Protein AF-A0A9D2BL56-F1 (afdb_monomer)

Structure (mmCIF, N/CA/C/O backbone):
data_AF-A0A9D2BL56-F1
#
_entry.id   AF-A0A9D2BL56-F1
#
loop_
_atom_site.group_PDB
_atom_site.id
_atom_site.type_symbol
_atom_site.label_atom_id
_atom_site.label_alt_id
_atom_site.label_comp_id
_atom_site.label_asym_id
_atom_site.label_entity_id
_atom_site.label_seq_id
_atom_site.pdbx_PDB_ins_code
_atom_site.Cartn_x
_atom_site.Cartn_y
_atom_site.Cartn_z
_atom_site.occupancy
_atom_site.B_iso_or_equiv
_atom_site.auth_seq_id
_atom_site.auth_comp_id
_atom_site.auth_asym_id
_atom_site.auth_atom_id
_atom_site.pdbx_PDB_model_num
ATOM 1 N N . SER A 1 1 ? -7.878 2.558 -12.577 1.00 82.94 1 SER A N 1
ATOM 2 C CA . SER A 1 1 ? -7.411 1.326 -11.904 1.00 82.94 1 SER A CA 1
ATOM 3 C C . SER A 1 1 ? -6.277 1.708 -10.965 1.00 82.94 1 SER A C 1
ATOM 5 O O . SER A 1 1 ? -5.838 2.850 -11.021 1.00 82.94 1 SER A O 1
ATOM 7 N N . GLN A 1 2 ? -5.864 0.830 -10.055 1.00 92.38 2 GLN A N 1
ATOM 8 C CA . GLN A 1 2 ? -4.708 1.046 -9.181 1.00 92.38 2 GLN A CA 1
ATOM 9 C C . GLN A 1 2 ? -3.789 -0.169 -9.296 1.00 92.38 2 GLN A C 1
ATOM 11 O O . GLN A 1 2 ? -4.294 -1.288 -9.328 1.00 92.38 2 GLN A O 1
ATOM 16 N N . TYR A 1 3 ? -2.480 0.062 -9.384 1.00 96.19 3 TYR A N 1
ATOM 17 C CA . TYR A 1 3 ? -1.488 -1.007 -9.484 1.00 96.19 3 TYR A CA 1
ATOM 18 C C . TYR A 1 3 ? -1.415 -1.828 -8.191 1.00 96.19 3 TYR A C 1
ATOM 20 O O . TYR A 1 3 ? -1.299 -1.271 -7.097 1.00 96.19 3 TYR A O 1
ATOM 28 N N . ASP A 1 4 ? -1.479 -3.147 -8.310 1.00 96.81 4 ASP A N 1
ATOM 29 C CA . ASP A 1 4 ? -1.299 -4.115 -7.238 1.00 96.81 4 ASP A CA 1
ATOM 30 C C . ASP A 1 4 ? 0.069 -4.787 -7.395 1.00 96.81 4 ASP A C 1
ATOM 32 O O . ASP A 1 4 ? 0.268 -5.615 -8.280 1.00 96.81 4 ASP A O 1
ATOM 36 N N . HIS A 1 5 ? 1.013 -4.439 -6.517 1.00 95.12 5 HIS A N 1
ATOM 37 C CA .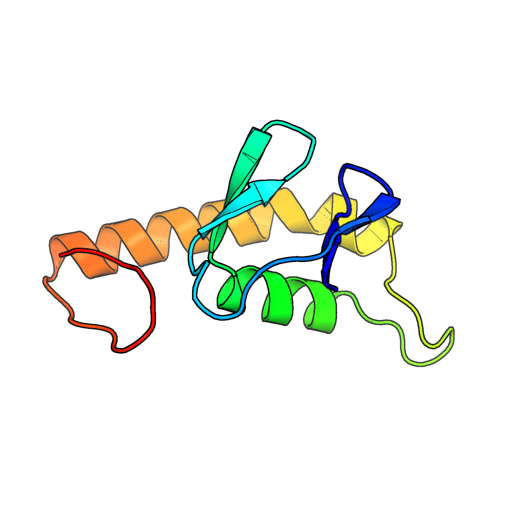 HIS A 1 5 ? 2.380 -4.959 -6.573 1.00 95.12 5 HIS A CA 1
ATOM 38 C C . HIS A 1 5 ? 2.484 -6.457 -6.252 1.00 95.12 5 HIS A C 1
ATOM 40 O O . HIS A 1 5 ? 3.520 -7.058 -6.513 1.00 95.12 5 HIS A O 1
ATOM 46 N N . THR A 1 6 ? 1.430 -7.057 -5.692 1.00 95.81 6 THR A N 1
ATOM 47 C CA . THR A 1 6 ? 1.383 -8.488 -5.355 1.00 95.81 6 THR A CA 1
ATOM 48 C C . THR A 1 6 ? 0.856 -9.338 -6.513 1.00 95.81 6 THR A C 1
ATOM 50 O O . THR A 1 6 ? 1.135 -10.533 -6.568 1.00 95.81 6 THR A O 1
ATOM 53 N N . ALA A 1 7 ? 0.127 -8.717 -7.447 1.00 95.75 7 ALA A N 1
ATOM 54 C CA . ALA A 1 7 ? -0.363 -9.333 -8.681 1.00 95.75 7 ALA A CA 1
ATOM 55 C C . ALA A 1 7 ? 0.439 -8.925 -9.925 1.00 95.75 7 ALA A C 1
ATOM 57 O O . ALA A 1 7 ? 0.257 -9.524 -10.979 1.00 95.75 7 ALA A O 1
ATOM 58 N N . ASP A 1 8 ? 1.270 -7.885 -9.806 1.00 95.50 8 ASP A N 1
ATOM 59 C CA . ASP A 1 8 ? 1.896 -7.180 -10.928 1.00 95.50 8 ASP A CA 1
ATOM 60 C C . ASP A 1 8 ? 0.877 -6.711 -11.992 1.00 95.50 8 ASP A C 1
ATOM 62 O O . ASP A 1 8 ? 1.103 -6.821 -13.194 1.00 95.50 8 ASP A O 1
ATOM 66 N N . ASP A 1 9 ? -0.283 -6.206 -11.547 1.00 96.00 9 ASP A N 1
ATOM 67 C CA . ASP A 1 9 ? -1.388 -5.825 -12.440 1.00 96.00 9 ASP A CA 1
ATOM 68 C C . ASP A 1 9 ? -2.206 -4.626 -11.918 1.00 96.00 9 ASP A C 1
ATOM 70 O O . ASP A 1 9 ? -2.222 -4.291 -10.730 1.00 96.00 9 ASP A O 1
ATOM 74 N N . TYR A 1 10 ? -2.926 -3.956 -12.815 1.00 94.94 10 TYR A N 1
ATOM 75 C CA . TYR A 1 10 ? -3.782 -2.810 -12.534 1.00 94.94 10 TYR A CA 1
ATOM 76 C C . TYR A 1 10 ? -5.229 -3.225 -12.272 1.00 94.94 10 TYR A C 1
ATOM 78 O O . TYR A 1 10 ? -6.081 -3.273 -13.161 1.00 94.94 10 TYR A O 1
ATOM 86 N N . ILE A 1 11 ? -5.577 -3.360 -10.998 1.00 94.50 11 ILE A N 1
ATOM 87 C CA . ILE A 1 11 ? -6.913 -3.789 -10.591 1.00 94.50 11 ILE A CA 1
ATOM 88 C C . ILE A 1 11 ? -7.869 -2.586 -10.504 1.00 94.50 11 ILE A C 1
ATOM 90 O O . ILE A 1 11 ? -7.571 -1.528 -9.934 1.00 94.50 11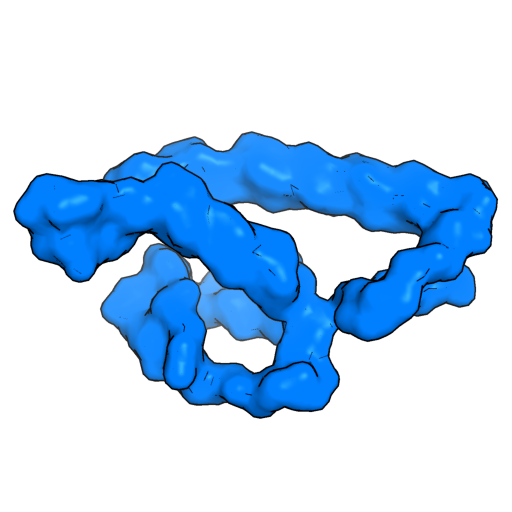 ILE A O 1
ATOM 94 N N . LYS A 1 12 ? -9.076 -2.714 -11.067 1.00 93.94 12 LYS A N 1
ATOM 95 C CA . LYS A 1 12 ? -10.117 -1.676 -10.966 1.00 93.94 12 LYS A CA 1
ATOM 96 C C . LYS A 1 12 ? -10.707 -1.656 -9.552 1.00 93.94 12 LYS A C 1
ATOM 98 O O . LYS A 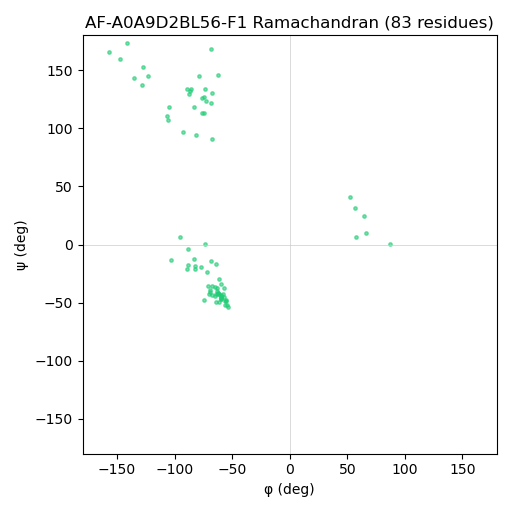1 12 ? -11.252 -2.649 -9.086 1.00 93.94 12 LYS A O 1
ATOM 103 N N . LYS A 1 13 ? -10.652 -0.502 -8.884 1.00 89.50 13 LYS A N 1
ATOM 104 C CA . LYS A 1 13 ? -11.247 -0.280 -7.555 1.00 89.50 13 LYS A CA 1
ATOM 105 C C . LYS A 1 13 ? -12.237 0.885 -7.619 1.00 89.50 13 LYS A C 1
ATOM 107 O O . LYS A 1 13 ? -12.022 1.847 -8.360 1.00 89.50 13 LYS A O 1
ATOM 112 N N . LYS A 1 14 ? -13.333 0.813 -6.857 1.00 90.50 14 LYS A N 1
ATOM 113 C CA . LYS A 1 14 ? -14.329 1.900 -6.797 1.00 90.50 14 LYS A CA 1
ATOM 114 C C . LYS A 1 14 ? -13.831 3.034 -5.895 1.00 90.50 14 LYS A C 1
ATOM 116 O O . LYS A 1 14 ? -13.251 2.782 -4.843 1.00 90.50 14 LYS A O 1
ATOM 121 N N . LEU A 1 15 ? -14.148 4.289 -6.229 1.00 85.94 15 LEU A N 1
ATOM 122 C CA . LEU A 1 15 ? -13.824 5.447 -5.376 1.00 85.94 15 LEU A CA 1
ATOM 123 C C . LEU A 1 15 ? -14.545 5.437 -4.016 1.00 85.94 15 LEU A C 1
ATOM 125 O O . LEU A 1 15 ? -14.104 6.113 -3.086 1.00 85.94 15 LEU A O 1
ATOM 129 N N . SER A 1 16 ? -15.602 4.648 -3.850 1.00 89.75 16 SER A N 1
ATOM 130 C CA . SER A 1 16 ? -16.238 4.403 -2.550 1.00 89.75 16 SER A CA 1
ATOM 131 C C . SER A 1 16 ? -15.524 3.325 -1.722 1.00 89.75 16 SER A C 1
ATOM 133 O O . SER A 1 16 ? -15.672 3.283 -0.503 1.00 89.75 16 SER A O 1
ATOM 135 N N . GLN A 1 17 ? -14.692 2.485 -2.342 1.00 91.44 17 GLN A N 1
ATOM 136 C CA . GLN A 1 17 ? -13.943 1.428 -1.668 1.00 91.44 17 GLN A CA 1
ATOM 137 C C . GLN A 1 17 ? -12.678 2.018 -1.028 1.00 91.44 17 GLN A C 1
ATOM 139 O O . GLN A 1 17 ? -11.654 2.228 -1.679 1.00 91.44 17 GLN A O 1
ATOM 144 N N . ARG A 1 18 ? -12.779 2.380 0.256 1.00 92.06 18 ARG A N 1
ATOM 145 C CA . ARG A 1 18 ? -11.704 3.044 1.024 1.00 92.06 18 ARG A CA 1
ATOM 146 C C . ARG A 1 18 ? -10.657 2.077 1.577 1.00 92.06 18 ARG A C 1
ATOM 148 O O . ARG A 1 18 ? -9.541 2.495 1.873 1.00 92.06 18 ARG A O 1
ATOM 155 N N . LYS A 1 19 ? -11.022 0.804 1.708 1.00 93.56 19 LYS A N 1
ATOM 156 C CA . LYS A 1 19 ? -10.154 -0.309 2.096 1.00 93.56 19 LYS A CA 1
ATOM 157 C C . LYS A 1 19 ? -10.436 -1.491 1.183 1.00 93.56 19 LYS A C 1
ATOM 159 O O . LYS A 1 19 ? -11.592 -1.685 0.801 1.00 93.56 19 LYS A O 1
ATOM 164 N N . TYR A 1 20 ? -9.403 -2.238 0.835 1.00 94.62 20 TYR A N 1
ATOM 165 C CA . TYR A 1 20 ? -9.518 -3.425 -0.002 1.00 94.62 20 TYR A CA 1
ATOM 166 C C . TYR A 1 20 ? -8.329 -4.359 0.221 1.00 94.62 20 TYR A C 1
ATOM 168 O O . TYR A 1 20 ? -7.317 -3.948 0.793 1.00 94.62 20 TYR A O 1
ATOM 176 N N . GLU A 1 21 ? -8.481 -5.590 -0.254 1.00 96.06 21 GLU A N 1
ATOM 177 C CA . GLU A 1 21 ? -7.437 -6.612 -0.268 1.00 96.06 21 GLU A CA 1
ATOM 178 C C . GLU A 1 21 ? -6.638 -6.520 -1.571 1.00 96.06 21 GLU A C 1
ATOM 180 O O . GLU A 1 21 ? -7.212 -6.347 -2.662 1.00 96.06 21 GLU A O 1
ATOM 185 N N . LEU A 1 22 ? -5.317 -6.571 -1.421 1.00 96.62 22 LEU A N 1
ATOM 186 C CA . LEU A 1 22 ? -4.395 -6.922 -2.494 1.00 96.62 22 LEU A CA 1
ATOM 187 C C . LEU A 1 22 ? -4.567 -8.404 -2.854 1.00 96.62 22 LEU A C 1
ATOM 189 O O . LEU A 1 22 ? -5.246 -9.146 -2.141 1.00 96.62 22 LEU A O 1
ATOM 193 N N . TYR A 1 23 ? -3.977 -8.835 -3.964 1.00 96.56 23 TYR A N 1
ATOM 194 C CA . TYR A 1 23 ? -4.097 -10.216 -4.435 1.00 96.56 23 TYR A CA 1
ATOM 195 C C . TYR A 1 23 ? -3.573 -11.256 -3.431 1.00 96.56 23 TYR A C 1
ATOM 197 O O . TYR A 1 23 ? -4.168 -12.322 -3.292 1.00 96.56 23 TYR A O 1
ATOM 205 N N . ASP A 1 24 ? -2.530 -10.928 -2.667 1.00 96.31 24 ASP A N 1
ATOM 206 C CA . ASP A 1 24 ? -2.005 -11.774 -1.583 1.00 96.31 24 ASP A CA 1
ATOM 207 C C . ASP A 1 24 ? -2.882 -11.804 -0.308 1.00 96.31 24 ASP A C 1
ATOM 209 O O . ASP A 1 24 ? -2.528 -12.454 0.676 1.00 96.31 24 ASP A O 1
ATOM 213 N N . GLY A 1 25 ? -4.014 -11.091 -0.298 1.00 96.50 25 GLY A N 1
ATOM 214 C CA . GLY A 1 25 ? -4.908 -10.948 0.854 1.00 96.50 25 GLY A CA 1
ATOM 215 C C . GLY A 1 25 ? -4.534 -9.806 1.806 1.00 96.50 25 GLY A C 1
ATOM 216 O O . GLY A 1 25 ? -5.225 -9.573 2.804 1.00 96.50 25 GLY A O 1
ATOM 217 N N . THR A 1 26 ? -3.473 -9.044 1.528 1.00 96.12 26 THR A N 1
ATOM 218 C CA . THR A 1 26 ? -3.067 -7.931 2.388 1.00 96.12 26 THR A CA 1
ATOM 219 C C . THR A 1 26 ? -4.090 -6.797 2.332 1.00 96.12 26 THR A C 1
ATOM 221 O O . THR A 1 26 ? -4.347 -6.186 1.295 1.00 96.12 26 THR A O 1
ATOM 224 N N . MET A 1 27 ? -4.637 -6.443 3.495 1.00 95.00 27 MET A N 1
ATO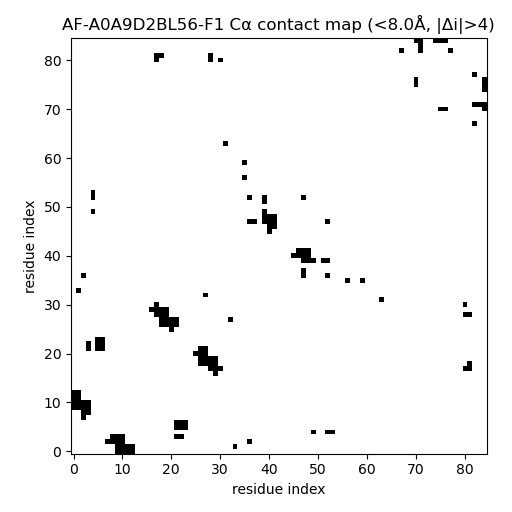M 225 C CA . MET A 1 27 ? -5.545 -5.306 3.638 1.00 95.00 27 MET A CA 1
ATOM 226 C C . MET A 1 27 ? -4.798 -3.969 3.615 1.00 95.00 27 MET A C 1
ATOM 228 O O . MET A 1 27 ? -3.928 -3.702 4.454 1.00 95.00 27 MET A O 1
ATOM 232 N N . VAL A 1 28 ? -5.219 -3.071 2.720 1.00 94.88 28 VAL A N 1
ATOM 233 C CA . VAL A 1 28 ? -4.670 -1.712 2.601 1.00 94.88 28 VAL A CA 1
ATOM 234 C C . VAL A 1 28 ? -5.764 -0.644 2.631 1.00 94.88 28 VAL A C 1
ATOM 236 O O . VAL A 1 28 ? -6.921 -0.871 2.267 1.00 94.88 28 VAL A O 1
ATOM 239 N N . GLN A 1 29 ? -5.401 0.557 3.084 1.00 94.31 29 GLN A N 1
ATOM 240 C CA . GLN A 1 29 ? -6.226 1.750 2.900 1.00 94.31 29 GLN A CA 1
ATOM 241 C C . GLN A 1 29 ? -5.883 2.376 1.545 1.00 94.31 29 GLN A C 1
ATOM 243 O O . GLN A 1 29 ? -4.707 2.583 1.253 1.00 94.31 29 GLN A O 1
ATOM 248 N N . ARG A 1 30 ? -6.900 2.714 0.743 1.00 94.50 30 ARG A N 1
ATOM 249 C CA . ARG A 1 30 ? -6.714 3.178 -0.639 1.00 94.50 30 ARG A CA 1
ATOM 250 C C . ARG A 1 30 ? -5.764 4.367 -0.751 1.00 94.50 30 ARG A C 1
ATOM 252 O O . ARG A 1 30 ? -4.847 4.314 -1.557 1.00 94.50 30 ARG A O 1
ATOM 259 N N . ASP A 1 31 ? -5.997 5.426 0.021 1.00 92.25 31 ASP A N 1
ATOM 260 C CA . ASP A 1 31 ? -5.238 6.674 -0.143 1.00 92.25 31 ASP A CA 1
ATOM 261 C C . ASP A 1 31 ? -3.790 6.524 0.299 1.00 92.25 31 ASP A C 1
ATOM 263 O O . ASP A 1 31 ? -2.889 6.971 -0.407 1.00 92.25 31 ASP A O 1
ATOM 267 N N . TRP A 1 32 ? -3.555 5.848 1.426 1.00 95.31 32 TRP A N 1
ATOM 268 C CA . TRP A 1 32 ? -2.199 5.493 1.820 1.00 95.31 32 TRP A CA 1
ATOM 269 C C . TRP A 1 32 ? -1.502 4.667 0.740 1.00 95.31 32 TRP A C 1
ATOM 271 O O . TRP A 1 32 ? -0.363 4.964 0.396 1.00 95.31 32 TRP A O 1
ATOM 281 N N . TYR A 1 33 ? -2.181 3.666 0.177 1.00 96.38 33 TYR A N 1
ATOM 282 C CA . TYR A 1 33 ? -1.570 2.818 -0.837 1.00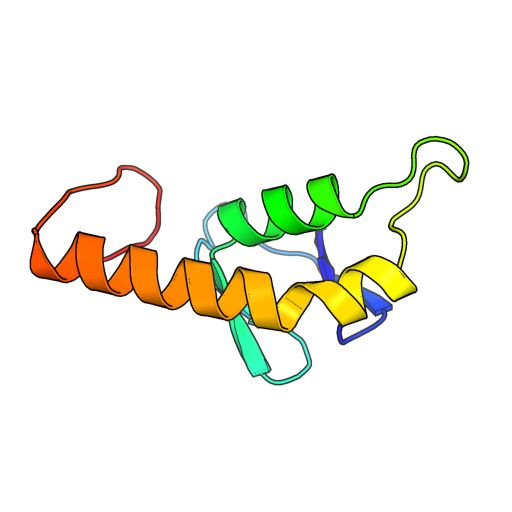 96.38 33 TYR A CA 1
ATOM 283 C C . TYR A 1 33 ? -1.296 3.601 -2.131 1.00 96.38 33 TYR A C 1
ATOM 285 O O . TYR A 1 33 ? -0.237 3.439 -2.720 1.00 96.38 33 TYR A O 1
ATOM 293 N N . SER A 1 34 ? -2.156 4.550 -2.522 1.00 94.94 34 SER A N 1
ATOM 294 C CA . SER A 1 34 ? -1.860 5.487 -3.620 1.00 94.94 34 SER A CA 1
ATOM 295 C C . SER A 1 34 ? -0.606 6.322 -3.352 1.00 94.94 34 SER A C 1
ATOM 297 O O . SER A 1 34 ? 0.240 6.451 -4.232 1.00 94.94 34 SER A O 1
ATOM 299 N N . ALA A 1 35 ? -0.463 6.866 -2.140 1.00 95.81 35 ALA A N 1
ATOM 300 C CA . ALA A 1 35 ? 0.723 7.628 -1.753 1.00 95.81 35 ALA A CA 1
ATOM 301 C C . ALA A 1 35 ? 1.986 6.751 -1.723 1.00 95.81 35 ALA A C 1
ATOM 303 O O . ALA A 1 35 ? 3.060 7.196 -2.117 1.00 95.81 35 ALA A O 1
ATOM 304 N N . PHE A 1 36 ? 1.853 5.496 -1.295 1.00 97.56 36 PHE A N 1
ATOM 305 C CA . PHE A 1 36 ? 2.930 4.517 -1.320 1.00 97.56 36 PHE A CA 1
ATOM 306 C C . PHE A 1 36 ? 3.371 4.179 -2.751 1.00 97.56 36 PHE A C 1
ATOM 308 O O . PHE A 1 36 ? 4.566 4.166 -3.026 1.00 97.56 36 PHE A O 1
ATOM 315 N N . LEU A 1 37 ? 2.442 3.970 -3.685 1.00 97.19 37 LEU A N 1
ATOM 316 C CA . LEU A 1 37 ? 2.794 3.753 -5.092 1.00 97.19 37 LEU A CA 1
ATOM 317 C C . LEU A 1 37 ? 3.510 4.971 -5.686 1.00 97.19 37 LEU A C 1
ATOM 319 O O . LEU A 1 37 ? 4.517 4.808 -6.362 1.00 97.19 37 LEU A O 1
ATOM 323 N N . LEU A 1 38 ? 3.050 6.186 -5.368 1.00 97.06 38 LEU A N 1
ATOM 324 C CA . LEU A 1 38 ? 3.706 7.422 -5.804 1.00 97.06 38 LEU A CA 1
ATOM 325 C C . LEU A 1 38 ? 5.123 7.567 -5.228 1.00 97.06 38 LEU A C 1
ATOM 327 O O . LEU A 1 38 ? 6.027 8.012 -5.924 1.00 97.06 38 LEU A O 1
ATOM 331 N N . TYR A 1 39 ? 5.343 7.157 -3.976 1.00 97.00 39 TYR A N 1
ATOM 332 C CA . TYR A 1 39 ? 6.680 7.115 -3.375 1.00 97.00 39 TYR A CA 1
ATOM 333 C C . TYR A 1 39 ? 7.639 6.169 -4.124 1.00 97.00 39 TYR A C 1
ATOM 335 O O . TYR A 1 39 ? 8.852 6.400 -4.150 1.00 97.00 39 TYR A O 1
ATOM 343 N N . ASN A 1 40 ? 7.103 5.115 -4.741 1.00 97.38 40 ASN A N 1
ATOM 344 C CA . ASN A 1 40 ? 7.861 4.150 -5.534 1.00 97.38 40 ASN A CA 1
ATOM 345 C C . ASN A 1 40 ? 7.864 4.462 -7.036 1.00 97.38 40 ASN A C 1
ATOM 347 O O . ASN A 1 40 ? 8.372 3.662 -7.807 1.00 97.38 40 ASN A O 1
ATOM 351 N N . TYR A 1 41 ? 7.319 5.599 -7.462 1.00 96.94 41 TYR A N 1
ATOM 352 C CA . TYR A 1 41 ? 7.356 6.004 -8.861 1.00 96.94 41 TYR A CA 1
ATOM 353 C C . TYR A 1 41 ? 8.763 6.469 -9.256 1.00 96.94 41 TYR A C 1
ATOM 355 O O . TYR A 1 41 ? 9.385 7.261 -8.541 1.00 96.94 41 TYR A O 1
ATOM 363 N N . ASP A 1 42 ? 9.245 5.995 -10.399 1.00 96.94 42 ASP A N 1
ATOM 364 C CA . ASP A 1 42 ? 10.490 6.418 -11.022 1.00 96.94 42 ASP A CA 1
ATOM 365 C C . ASP A 1 42 ? 10.196 7.326 -12.224 1.00 96.94 42 ASP A C 1
ATOM 367 O O . ASP A 1 42 ? 9.569 6.947 -13.212 1.00 96.94 42 ASP A O 1
ATOM 371 N N . PHE A 1 43 ? 10.677 8.566 -12.141 1.00 94.94 43 PHE A N 1
ATOM 372 C CA . PHE A 1 43 ? 10.476 9.574 -13.177 1.00 94.94 43 PHE A CA 1
ATOM 373 C C . PHE A 1 43 ? 11.286 9.313 -14.448 1.00 94.94 43 PHE A C 1
ATOM 375 O O . PHE A 1 43 ? 10.902 9.823 -15.501 1.00 94.94 43 PHE A O 1
ATOM 382 N N . GLN A 1 44 ? 12.389 8.562 -14.368 1.00 96.25 44 GLN A N 1
ATOM 383 C CA . GLN A 1 44 ? 13.212 8.257 -15.540 1.00 96.25 44 GLN A CA 1
ATOM 384 C C . GLN A 1 44 ? 12.522 7.225 -16.429 1.00 96.25 44 GLN A C 1
ATOM 386 O O . GLN A 1 44 ? 12.406 7.431 -17.634 1.00 96.25 44 GLN A O 1
ATOM 391 N N . THR A 1 45 ? 12.029 6.145 -15.824 1.00 96.38 45 THR A N 1
ATOM 392 C CA . THR A 1 45 ? 11.297 5.083 -16.528 1.00 96.38 45 THR A CA 1
ATOM 393 C C . THR A 1 45 ? 9.813 5.398 -16.727 1.00 96.38 45 THR A C 1
ATOM 395 O O . THR A 1 45 ? 9.162 4.740 -17.533 1.00 96.38 45 THR A O 1
ATOM 398 N N . GLN A 1 46 ? 9.294 6.430 -16.051 1.00 95.38 46 GLN A N 1
ATOM 399 C CA . GLN A 1 46 ? 7.872 6.796 -16.015 1.00 95.38 46 GLN A CA 1
ATOM 400 C C . GLN A 1 46 ? 6.962 5.658 -15.531 1.00 95.38 46 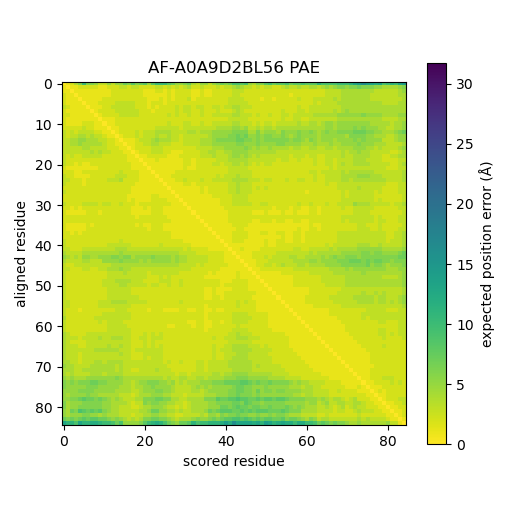GLN A C 1
ATOM 402 O O . GLN A 1 46 ? 5.802 5.555 -15.933 1.00 95.38 46 GLN A O 1
ATOM 407 N N . ASP A 1 47 ? 7.489 4.810 -14.652 1.00 95.44 47 ASP A N 1
ATOM 408 C CA . ASP A 1 47 ? 6.791 3.645 -14.130 1.00 95.44 47 ASP A CA 1
ATOM 409 C C . ASP A 1 47 ? 7.103 3.445 -12.641 1.00 95.44 47 ASP A C 1
ATOM 411 O O . ASP A 1 47 ? 7.907 4.152 -12.032 1.00 95.44 47 ASP A O 1
ATOM 415 N N . ILE A 1 48 ? 6.418 2.501 -12.011 1.00 95.69 48 ILE A N 1
ATOM 416 C CA . ILE A 1 48 ? 6.678 2.105 -10.634 1.00 95.69 48 ILE A CA 1
ATOM 417 C C . ILE A 1 48 ? 7.968 1.280 -10.591 1.00 95.69 48 ILE A C 1
ATOM 419 O O . ILE A 1 48 ? 8.085 0.243 -11.242 1.00 95.69 48 ILE A O 1
ATOM 423 N N . ASP A 1 49 ? 8.903 1.686 -9.736 1.00 97.12 49 ASP A N 1
ATOM 424 C CA . ASP A 1 49 ? 10.066 0.887 -9.357 1.00 97.12 49 ASP A CA 1
ATOM 425 C C . ASP A 1 49 ? 9.586 -0.325 -8.543 1.00 97.12 49 ASP A C 1
ATOM 427 O O . ASP A 1 49 ? 9.388 -0.261 -7.323 1.00 97.12 49 ASP A O 1
ATOM 431 N N . LYS A 1 50 ? 9.316 -1.435 -9.243 1.00 95.38 50 LYS A N 1
ATOM 432 C CA . LYS A 1 50 ? 8.790 -2.672 -8.646 1.00 95.38 50 LYS A CA 1
ATOM 433 C C . LYS A 1 50 ? 9.730 -3.240 -7.570 1.00 95.38 50 LYS A C 1
ATOM 435 O O . LYS A 1 50 ? 9.224 -3.553 -6.490 1.00 95.38 50 LYS A O 1
ATOM 440 N N . PRO A 1 51 ? 11.062 -3.335 -7.783 1.00 96.06 51 PRO A N 1
ATOM 441 C CA . PRO A 1 51 ? 11.991 -3.748 -6.730 1.00 96.06 51 PRO A CA 1
ATOM 442 C C . PRO A 1 51 ? 11.890 -2.897 -5.460 1.00 96.06 51 PRO A C 1
ATOM 444 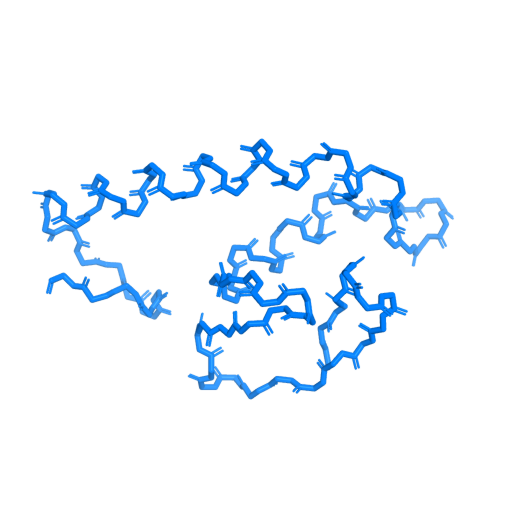O O . PRO A 1 51 ? 11.768 -3.440 -4.358 1.00 96.06 51 PRO A O 1
ATOM 447 N N . LYS A 1 52 ? 11.889 -1.566 -5.593 1.00 96.81 52 LYS A N 1
ATOM 448 C CA . LYS A 1 52 ? 11.748 -0.646 -4.455 1.00 96.81 52 LYS A CA 1
ATOM 449 C C . LYS A 1 52 ? 10.392 -0.800 -3.771 1.00 96.81 52 LYS A C 1
ATOM 451 O O . LYS A 1 52 ? 10.338 -0.873 -2.544 1.00 96.81 52 LYS A O 1
ATOM 456 N N . CYS A 1 53 ? 9.322 -0.923 -4.556 1.00 96.62 53 CYS A N 1
ATOM 457 C CA . CYS A 1 53 ? 7.966 -1.148 -4.069 1.00 96.62 53 CYS A CA 1
ATOM 458 C C . CYS A 1 53 ? 7.897 -2.400 -3.182 1.00 96.62 53 CYS A C 1
ATOM 460 O O . CYS A 1 53 ? 7.489 -2.311 -2.024 1.00 96.62 53 CYS A O 1
ATOM 462 N N . CYS A 1 54 ? 8.388 -3.544 -3.662 1.00 95.88 54 CYS A N 1
ATOM 463 C CA . CYS A 1 54 ? 8.405 -4.783 -2.885 1.00 95.88 54 CYS A CA 1
ATOM 464 C C . CYS A 1 54 ? 9.261 -4.668 -1.611 1.00 95.88 54 CYS A C 1
ATOM 466 O O . CYS A 1 54 ? 8.834 -5.105 -0.540 1.00 95.88 54 CYS A O 1
ATOM 468 N N . ASN A 1 55 ? 10.436 -4.036 -1.699 1.00 97.38 55 ASN A N 1
ATOM 469 C CA . ASN A 1 55 ? 11.364 -3.914 -0.571 1.00 97.38 55 ASN A CA 1
ATOM 470 C C . ASN A 1 55 ? 10.848 -2.985 0.542 1.00 97.38 55 ASN A C 1
ATOM 472 O O . ASN A 1 55 ? 11.015 -3.276 1.729 1.00 97.38 55 ASN A O 1
ATOM 476 N N . GLU A 1 56 ? 10.197 -1.876 0.187 1.00 96.94 56 GLU A N 1
ATOM 477 C CA . GLU A 1 56 ? 9.745 -0.870 1.156 1.00 96.94 56 GLU A CA 1
ATOM 478 C C . GLU A 1 56 ? 8.338 -1.151 1.711 1.00 96.94 56 GLU A C 1
ATOM 480 O O . GLU A 1 56 ? 7.979 -0.619 2.770 1.00 96.94 56 GLU A O 1
ATOM 485 N N . PHE A 1 57 ? 7.536 -2.004 1.057 1.00 97.69 57 PHE A N 1
ATOM 486 C CA . PHE A 1 57 ? 6.127 -2.209 1.413 1.00 97.69 57 PHE A CA 1
ATOM 487 C C .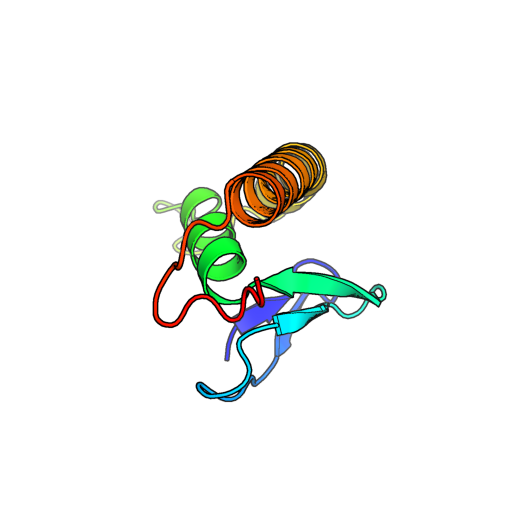 PHE A 1 57 ? 5.927 -2.569 2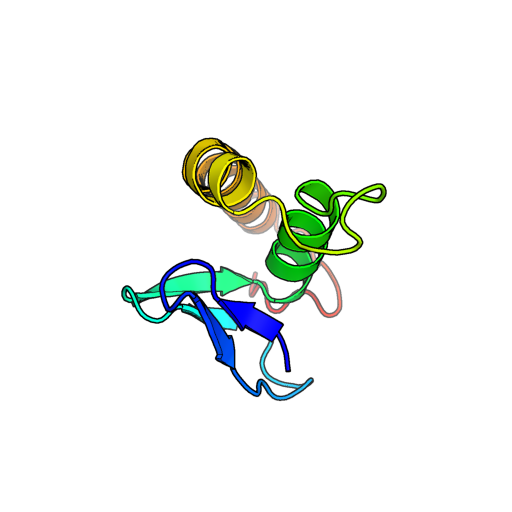.885 1.00 97.69 57 PHE A C 1
ATOM 489 O O . PHE A 1 57 ? 5.197 -1.875 3.598 1.00 97.69 57 PHE A O 1
ATOM 496 N N . LYS A 1 58 ? 6.620 -3.607 3.374 1.00 96.94 58 LYS A N 1
ATOM 497 C CA . LYS A 1 58 ? 6.457 -4.105 4.749 1.00 96.94 58 LYS A CA 1
ATOM 498 C C . LYS A 1 58 ? 6.702 -3.004 5.781 1.00 96.94 58 LYS A C 1
ATOM 500 O O . LYS A 1 58 ? 5.878 -2.777 6.663 1.00 96.94 58 LYS A O 1
ATOM 505 N N . LYS A 1 59 ? 7.807 -2.271 5.642 1.00 97.19 59 LYS A N 1
ATOM 506 C CA . LYS A 1 59 ? 8.197 -1.178 6.545 1.00 97.19 59 LYS A CA 1
ATOM 507 C C . LYS A 1 59 ? 7.142 -0.070 6.589 1.00 97.19 59 LYS A C 1
ATOM 509 O O . LYS A 1 59 ? 6.752 0.375 7.671 1.00 97.19 59 LYS A O 1
ATOM 514 N N . HIS A 1 60 ? 6.655 0.369 5.429 1.00 97.25 60 HIS A N 1
ATOM 515 C CA . HIS A 1 60 ? 5.640 1.420 5.355 1.00 97.25 60 HIS A CA 1
ATOM 516 C C . HIS A 1 60 ? 4.262 0.940 5.839 1.00 97.25 60 HIS A C 1
ATOM 518 O O . HIS A 1 60 ? 3.543 1.708 6.487 1.00 97.25 60 HIS A O 1
ATOM 524 N N . HIS A 1 61 ? 3.903 -0.320 5.575 1.00 97.06 61 HIS A N 1
ATOM 525 C CA . HIS A 1 61 ? 2.641 -0.922 6.014 1.00 97.06 61 HIS A CA 1
ATOM 526 C C . HIS A 1 61 ? 2.582 -1.082 7.535 1.00 97.06 61 HIS A C 1
ATOM 528 O O . HIS A 1 61 ? 1.581 -0.705 8.147 1.00 97.06 61 HIS A O 1
ATOM 534 N N . GLU A 1 62 ? 3.665 -1.536 8.175 1.00 96.88 62 GLU A N 1
ATOM 535 C CA . GLU A 1 62 ? 3.752 -1.582 9.643 1.00 96.88 62 GLU A CA 1
ATOM 536 C C . GLU A 1 62 ? 3.593 -0.189 10.263 1.00 96.88 62 GLU A C 1
ATOM 538 O O . GLU A 1 62 ? 2.826 -0.003 11.211 1.00 96.88 62 GLU A O 1
ATOM 543 N N . ARG A 1 63 ? 4.244 0.828 9.684 1.00 95.81 63 ARG A N 1
ATOM 544 C CA . ARG A 1 63 ? 4.103 2.213 10.151 1.00 95.81 63 ARG A CA 1
ATOM 545 C C . ARG A 1 63 ? 2.662 2.713 10.034 1.00 95.81 63 ARG A C 1
ATOM 547 O O . ARG A 1 63 ? 2.164 3.340 10.970 1.00 95.81 63 ARG A O 1
ATOM 554 N N . LEU A 1 64 ? 1.977 2.419 8.924 1.00 93.88 64 LEU A N 1
ATOM 555 C CA . LEU A 1 64 ? 0.558 2.748 8.767 1.00 93.88 64 LEU A CA 1
ATOM 556 C C . LEU A 1 64 ? -0.288 2.075 9.854 1.00 93.88 64 LEU A C 1
ATOM 558 O O . LEU A 1 64 ? -1.136 2.736 10.458 1.00 93.88 64 LEU A O 1
ATOM 562 N N . LYS A 1 65 ? -0.082 0.776 10.105 1.00 94.88 65 LYS A N 1
ATOM 563 C CA . LYS A 1 65 ? -0.848 0.024 11.111 1.00 94.88 65 LYS A CA 1
ATOM 564 C C . LYS A 1 65 ? -0.717 0.653 12.498 1.00 94.88 65 LYS A C 1
ATOM 566 O O . LYS A 1 65 ? -1.734 0.828 13.174 1.00 94.88 65 LYS A O 1
ATOM 571 N N . THR A 1 66 ? 0.490 1.072 12.876 1.00 96.62 66 THR A N 1
ATOM 572 C CA . THR A 1 66 ? 0.743 1.807 14.126 1.00 96.62 66 THR A CA 1
ATOM 573 C C . THR A 1 66 ? -0.014 3.135 14.166 1.00 96.62 66 THR A C 1
ATOM 575 O O . THR A 1 66 ? -0.768 3.377 15.105 1.00 96.62 66 THR A O 1
ATOM 578 N N . ILE A 1 67 ? 0.075 3.949 13.108 1.00 94.19 67 ILE A N 1
ATOM 579 C CA . ILE A 1 67 ? -0.630 5.240 13.030 1.00 94.19 67 ILE A CA 1
ATOM 580 C C . ILE A 1 67 ? -2.153 5.056 13.143 1.00 94.19 67 ILE A C 1
ATOM 582 O O . ILE A 1 67 ? -2.809 5.777 13.893 1.00 94.19 67 ILE A O 1
ATOM 586 N N . ILE A 1 68 ? -2.737 4.072 12.448 1.00 93.88 68 ILE A N 1
ATOM 587 C CA . ILE A 1 68 ? -4.180 3.779 12.526 1.00 93.88 68 ILE A CA 1
ATOM 588 C C . ILE A 1 68 ? -4.581 3.341 13.940 1.00 93.88 68 ILE A C 1
ATOM 590 O O . ILE A 1 68 ? -5.650 3.730 14.421 1.00 93.88 68 ILE A O 1
ATOM 594 N N . LYS A 1 69 ? -3.752 2.533 14.611 1.00 95.81 69 LYS A N 1
ATOM 595 C CA . LYS A 1 69 ? -3.984 2.115 15.999 1.00 95.81 69 LYS A CA 1
ATOM 596 C C . LYS A 1 69 ? -3.993 3.320 16.941 1.00 95.81 69 LYS A C 1
ATOM 598 O O . LYS A 1 69 ? -4.895 3.422 17.770 1.00 95.81 69 LYS A O 1
ATOM 603 N N . ASP A 1 70 ? -3.066 4.254 16.761 1.00 96.62 70 ASP A N 1
ATOM 604 C CA . ASP A 1 70 ? -2.985 5.470 17.574 1.00 96.62 70 ASP A CA 1
ATOM 605 C C . ASP A 1 70 ? -4.152 6.428 17.316 1.00 96.62 70 ASP A C 1
ATOM 607 O O . ASP A 1 70 ? -4.728 6.962 18.263 1.00 96.62 70 ASP A O 1
ATOM 611 N N . ILE A 1 71 ? -4.558 6.601 16.053 1.00 95.25 71 ILE A N 1
ATOM 612 C CA . ILE A 1 71 ? -5.747 7.381 15.668 1.00 95.25 71 ILE A CA 1
ATOM 613 C C . ILE A 1 71 ? -6.991 6.854 16.386 1.00 95.25 71 ILE A C 1
ATOM 615 O O . ILE A 1 71 ? -7.737 7.638 16.972 1.00 95.25 71 ILE A O 1
ATOM 619 N N . ARG A 1 72 ? -7.188 5.529 16.377 1.00 95.25 72 ARG A N 1
ATOM 620 C CA . ARG A 1 72 ? -8.306 4.867 17.066 1.00 95.25 72 ARG A CA 1
ATOM 621 C C . ARG A 1 72 ? -8.231 5.053 18.573 1.00 95.25 72 ARG A C 1
ATOM 623 O O . ARG A 1 72 ? -9.203 5.489 19.174 1.00 95.25 72 ARG A O 1
ATOM 630 N N . LYS A 1 73 ? -7.065 4.794 19.171 1.00 97.06 73 LYS A N 1
ATOM 631 C CA . LYS A 1 73 ? -6.842 4.956 20.615 1.00 97.06 73 LYS A CA 1
ATOM 632 C C . LYS A 1 73 ? -7.151 6.379 21.088 1.00 97.06 73 LYS A C 1
ATOM 634 O O . LYS A 1 73 ? -7.665 6.560 22.184 1.00 97.06 73 LYS A O 1
ATOM 639 N N . ARG A 1 74 ? -6.823 7.381 20.272 1.00 96.56 74 ARG A N 1
ATOM 640 C CA . ARG A 1 74 ? -7.024 8.803 20.582 1.00 96.56 74 ARG A CA 1
ATOM 641 C C . ARG A 1 74 ? -8.393 9.342 20.165 1.00 96.56 74 ARG A C 1
ATOM 643 O O . ARG A 1 74 ? -8.658 10.514 20.407 1.00 96.56 74 ARG A O 1
ATOM 650 N N . GLY A 1 75 ? -9.231 8.543 19.505 1.00 94.81 75 GLY A N 1
ATOM 651 C CA . GLY A 1 75 ? -10.533 8.990 19.012 1.00 94.81 75 GLY A CA 1
ATOM 652 C C . GLY A 1 75 ? -10.465 10.070 17.924 1.00 94.81 75 GLY A C 1
ATOM 653 O O . GLY A 1 75 ? -11.398 10.856 17.775 1.00 94.81 75 GLY A O 1
ATOM 654 N N . ILE A 1 76 ? -9.361 10.157 17.171 1.00 94.88 76 ILE A N 1
ATOM 655 C CA . ILE A 1 76 ? -9.176 11.222 16.176 1.00 94.88 76 ILE A CA 1
ATOM 656 C C . ILE A 1 76 ? -10.023 10.923 14.940 1.00 94.88 76 ILE A C 1
ATOM 658 O O . ILE A 1 76 ? -9.738 10.003 14.174 1.00 94.88 76 ILE A O 1
ATOM 662 N N . LYS A 1 77 ? -11.031 11.752 14.683 1.00 93.94 77 LYS A N 1
ATOM 663 C CA . LYS A 1 77 ? -11.831 11.650 13.462 1.00 93.94 77 LYS A CA 1
ATOM 664 C C . LYS A 1 77 ? -11.044 12.166 12.256 1.00 93.94 77 LYS A C 1
ATOM 666 O O . LYS A 1 77 ? -10.803 13.362 12.132 1.00 93.94 77 LYS A O 1
ATOM 671 N N . ILE A 1 78 ? -10.711 11.268 11.327 1.00 90.75 78 ILE A N 1
ATOM 672 C CA . ILE A 1 78 ? -10.133 11.632 10.025 1.00 90.75 78 ILE A CA 1
ATOM 673 C C . ILE A 1 78 ? -11.190 11.451 8.940 1.00 90.75 78 ILE A C 1
ATOM 675 O O . ILE A 1 78 ? -11.567 10.324 8.597 1.00 90.75 78 ILE A O 1
ATOM 679 N N . ASN A 1 79 ? -11.660 12.567 8.385 1.00 90.38 79 ASN A N 1
ATOM 680 C CA . ASN A 1 79 ? -12.686 12.566 7.346 1.00 90.38 79 ASN A CA 1
ATOM 681 C C . ASN A 1 79 ? -12.209 11.835 6.090 1.00 90.38 79 ASN A C 1
ATOM 683 O O . ASN A 1 79 ? -11.030 11.852 5.746 1.00 90.38 79 ASN A O 1
ATOM 687 N N . ASN A 1 80 ? -13.144 11.158 5.422 1.00 86.25 80 ASN A N 1
ATOM 688 C CA . ASN A 1 80 ? -12.903 10.376 4.210 1.00 86.25 80 ASN A CA 1
ATOM 689 C C . ASN A 1 80 ? -11.853 9.262 4.350 1.00 86.25 80 ASN A C 1
ATOM 691 O O . ASN A 1 80 ? -11.563 8.590 3.376 1.00 86.25 80 ASN A O 1
ATOM 695 N N . SER A 1 81 ? -11.308 8.963 5.530 1.00 87.06 81 SER A N 1
ATOM 696 C CA . SER A 1 81 ? -10.221 7.980 5.679 1.00 87.06 81 SER A CA 1
ATOM 697 C C . SER A 1 81 ? -10.672 6.514 5.604 1.00 87.06 81 SER A C 1
ATOM 699 O O . SER A 1 81 ? -9.849 5.624 5.401 1.00 87.06 81 SER A O 1
ATOM 701 N N . GLY A 1 82 ? -11.963 6.230 5.802 1.00 87.62 82 GLY A N 1
ATOM 702 C CA . GLY A 1 82 ? -12.452 4.862 6.023 1.00 87.62 82 GLY A CA 1
ATOM 703 C C . GLY A 1 82 ? -11.964 4.235 7.343 1.00 87.62 82 GLY A C 1
ATOM 704 O O . GLY A 1 82 ? -12.119 3.027 7.560 1.00 87.62 82 GLY A O 1
ATOM 705 N N . ILE A 1 83 ? -11.351 5.027 8.229 1.00 90.19 83 ILE A N 1
ATOM 706 C CA . ILE A 1 83 ? -11.030 4.636 9.601 1.00 90.19 83 ILE A CA 1
ATOM 707 C C . ILE A 1 83 ? -12.291 4.856 10.437 1.00 90.19 83 ILE A C 1
ATOM 709 O O . ILE A 1 83 ? -12.800 5.969 10.523 1.00 90.19 83 ILE A O 1
ATOM 713 N N . LYS A 1 84 ? -12.803 3.768 11.016 1.00 87.06 84 LYS A N 1
ATOM 714 C CA . LYS A 1 84 ? -13.859 3.814 12.027 1.00 87.06 84 LYS A CA 1
ATOM 715 C C . LYS A 1 84 ? -13.188 3.971 13.393 1.00 87.06 84 LYS A C 1
ATOM 717 O O . LYS A 1 84 ? -12.218 3.244 13.653 1.00 87.06 84 LYS A O 1
ATOM 722 N N . ILE A 1 85 ? -13.670 4.950 14.153 1.00 84.00 85 ILE A N 1
ATOM 723 C CA . ILE A 1 85 ? -13.317 5.222 15.550 1.00 84.00 85 ILE A CA 1
ATOM 724 C C . ILE A 1 85 ? -14.239 4.404 16.437 1.00 84.00 85 ILE A C 1
ATOM 726 O O . ILE A 1 85 ? -15.438 4.342 16.082 1.00 84.00 85 ILE A O 1
#

Secondary structure (DSSP, 8-state):
-EEETTTTEEE---TT--EEE-TTS-EEEHHHHHHHHHHTEETTTTEE-HHHHHHHHHHHHHHHHHHHHHHHHTT---TTS----

Radius of gyration: 13.59 Å; Cα contacts (8 Å, |Δi|>4): 82; chains: 1; bounding box: 29×24×37 Å

Mean predicted aligned error: 2.84 Å

Solvent-accessible surface area (backbone atoms only — not comparable to full-atom values): 5199 Å² total; per-residue (Å²): 106,46,79,33,87,75,66,76,42,68,48,80,71,58,93,84,54,38,58,51,66,43,80,81,61,53,76,44,45,45,68,62,50,54,53,51,50,59,72,26,48,34,82,88,81,72,43,66,40,59,70,56,39,65,70,47,43,63,64,55,50,53,52,48,55,51,52,54,51,50,36,43,76,69,61,59,85,55,81,94,56,75,68,80,110

Foldseek 3Di:
DCQQLVVRDDDDDDLLCQWDAGPVRDIDGVVLVVVLQVVQQDPVVRHGVSVCSVVCVVVSVVVVVVVLVVCVVVVPDDPPNPRDD

Organism: NCBI:txid2838566

pLDDT: mean 94.48, std 3.24, range [82.94, 97.69]

Sequence (85 aa):
SQYDHTADDYIKKKLSQRKYELYDGTMVQRDWYSAFLLYNYDFQTQDIDKPKCCNEFKKHHERLKTIIKDIRKRGIKINNSGIKI